Protein AF-A0A011PDS8-F1 (afdb_monomer)

Nearest PDB structures (foldseek):
  4k08-assembly1_A  TM=9.062E-01  e=7.338E-02  Anaeromyxobacter dehalogenans 2CP-C
  2ofj-assembly2_B  TM=5.394E-01  e=5.306E+00  Escherichia 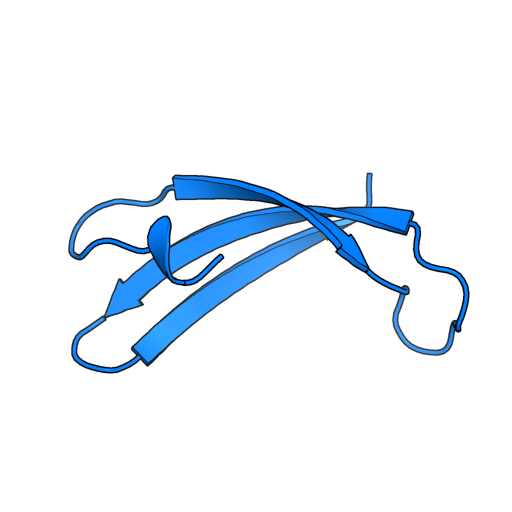coli str. K-12 substr. MG1655
  6gp1-assembly1_A  TM=6.308E-01  e=8.994E+00  Lobophyllia hemprichii
  6f8l-assembly1_E  TM=5.928E-01  e=8.994E+00  Thermus thermophilus HB8

Mean predicted aligned error: 2.41 Å

pLDDT: mean 96.0, std 3.35, range [83.06, 98.19]

Radius of gyration: 11.46 Å; Cα contacts (8 Å, |Δi|>4): 92; chains: 1; bounding box: 29×14×29 Å

Secondary structure (DSSP, 8-state):
-GGG-BBTB-EEEEEEEEPTT--SEEEEEEEEEEETTEEEEEEEE-

Solvent-accessible surface area (backbone atoms only — not comparable to full-atom values): 2809 Å² total; per-residue (Å²): 108,76,91,59,32,35,71,96,42,81,32,79,46,77,47,76,46,46,52,93,97,51,79,69,61,38,58,28,42,31,44,25,25,28,56,93,94,43,76,50,73,55,69,52,71,114

Foldseek 3Di:
DVVQAEAPDWDKDWDWADDVPDDGTAIKIKIWYDDPPDIDIDIDGD

Structure (mmCIF, N/CA/C/O backbone):
data_AF-A0A011PDS8-F1
#
_entry.id   AF-A0A011P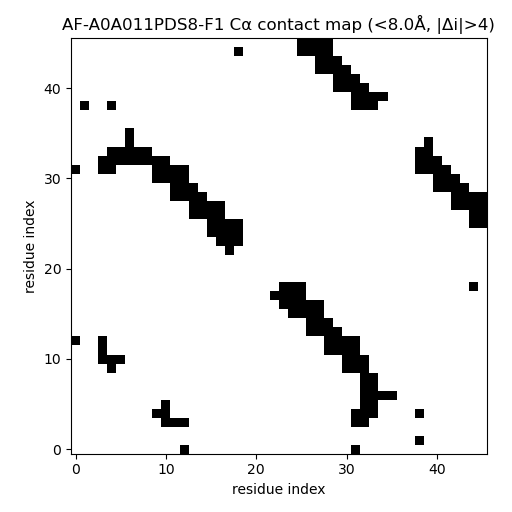DS8-F1
#
loop_
_atom_site.group_PDB
_atom_site.id
_atom_site.type_symbol
_atom_site.label_atom_id
_atom_site.label_alt_id
_atom_site.label_comp_id
_atom_site.label_asym_id
_atom_site.label_entity_id
_atom_site.label_seq_id
_atom_site.pdbx_PDB_ins_code
_atom_site.Cartn_x
_atom_site.Cartn_y
_atom_site.Cartn_z
_atom_site.occupancy
_atom_site.B_iso_or_equiv
_atom_site.auth_seq_id
_atom_site.auth_comp_id
_atom_site.auth_asym_id
_atom_site.auth_atom_id
_atom_site.pdbx_PDB_model_num
ATOM 1 N N . MET A 1 1 ? 0.320 -7.956 5.247 1.00 83.06 1 MET A N 1
ATOM 2 C CA . MET A 1 1 ? -0.459 -6.726 4.985 1.00 83.06 1 MET A CA 1
ATOM 3 C C . MET A 1 1 ? -1.867 -6.829 5.564 1.00 83.06 1 MET A C 1
ATOM 5 O O . MET A 1 1 ? -2.096 -6.233 6.603 1.00 83.06 1 MET A O 1
ATOM 9 N N . TYR A 1 2 ? -2.767 -7.638 4.990 1.00 85.38 2 TYR A N 1
ATOM 10 C CA . TYR A 1 2 ? -4.171 -7.727 5.430 1.00 85.38 2 TYR A CA 1
ATOM 11 C C . TYR A 1 2 ? -4.360 -8.139 6.899 1.00 85.38 2 TYR A C 1
ATOM 13 O O . TYR A 1 2 ? -5.116 -7.497 7.611 1.00 85.38 2 TYR A O 1
ATOM 21 N N . ALA A 1 3 ? -3.612 -9.134 7.389 1.00 90.50 3 ALA A N 1
ATOM 22 C CA . ALA A 1 3 ? -3.686 -9.557 8.794 1.00 90.50 3 ALA A CA 1
ATOM 23 C C . ALA A 1 3 ? -3.182 -8.500 9.802 1.00 90.50 3 ALA A C 1
ATOM 25 O O . ALA A 1 3 ? -3.517 -8.563 10.982 1.00 90.50 3 ALA A O 1
ATOM 26 N N . ALA A 1 4 ? -2.362 -7.545 9.348 1.00 93.81 4 ALA A N 1
ATOM 27 C CA . ALA A 1 4 ? -1.828 -6.478 10.193 1.00 93.81 4 ALA A CA 1
ATOM 28 C C . ALA A 1 4 ? -2.763 -5.258 10.256 1.00 93.81 4 ALA A C 1
ATOM 30 O O . ALA A 1 4 ? -2.675 -4.474 11.194 1.00 93.81 4 ALA A O 1
ATOM 31 N N . ALA A 1 5 ? -3.662 -5.092 9.283 1.00 95.00 5 ALA A N 1
ATOM 32 C CA . ALA A 1 5 ? -4.60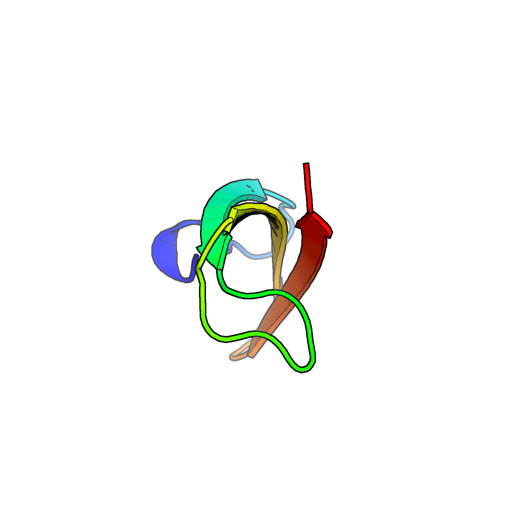0 -3.979 9.254 1.00 95.00 5 ALA A CA 1
ATOM 33 C C . ALA A 1 5 ? -5.731 -4.207 10.270 1.00 95.00 5 ALA A C 1
ATOM 35 O O . ALA A 1 5 ? -6.466 -5.191 10.186 1.00 95.00 5 ALA A O 1
ATOM 36 N N . LYS A 1 6 ? -5.869 -3.288 11.229 1.00 95.88 6 LYS A N 1
ATOM 37 C CA . LYS A 1 6 ? -6.905 -3.314 12.271 1.00 95.88 6 LYS A CA 1
ATOM 38 C C . LYS A 1 6 ? -7.573 -1.948 12.350 1.00 95.88 6 LYS A C 1
ATOM 40 O O . LYS A 1 6 ? -6.904 -0.937 12.148 1.00 95.88 6 LYS A O 1
ATOM 45 N N . ASP A 1 7 ? -8.871 -1.922 12.639 1.00 94.81 7 ASP A N 1
ATOM 46 C CA . ASP A 1 7 ? -9.597 -0.660 12.780 1.00 94.81 7 ASP A CA 1
ATOM 47 C C . ASP A 1 7 ? -9.024 0.155 13.949 1.00 94.81 7 ASP A C 1
ATOM 49 O O . ASP A 1 7 ? -8.645 -0.387 14.991 1.00 94.81 7 ASP A O 1
ATOM 53 N N . GLY A 1 8 ? -8.915 1.470 13.753 1.00 93.62 8 GLY A N 1
ATOM 54 C CA . GLY A 1 8 ? -8.393 2.395 14.762 1.00 93.62 8 GLY A CA 1
ATOM 55 C C . GLY A 1 8 ? -6.893 2.262 15.058 1.00 93.62 8 GLY A C 1
ATOM 56 O O . GLY A 1 8 ? -6.410 2.916 15.977 1.00 93.62 8 GLY A O 1
ATOM 57 N N . THR A 1 9 ? -6.143 1.446 14.307 1.00 96.62 9 THR A N 1
ATOM 58 C CA . THR A 1 9 ? -4.697 1.258 14.510 1.00 96.62 9 THR A CA 1
ATOM 59 C C . THR A 1 9 ? -3.933 1.354 13.195 1.00 96.62 9 THR A C 1
ATOM 61 O O . THR A 1 9 ? -4.277 0.701 12.214 1.00 96.62 9 THR A O 1
ATOM 64 N N . ILE A 1 10 ? -2.831 2.106 13.198 1.00 97.69 10 ILE A N 1
ATOM 65 C CA . ILE A 1 10 ? -1.858 2.091 12.103 1.00 97.69 10 ILE A CA 1
ATOM 66 C C . ILE A 1 10 ? -0.767 1.076 12.447 1.00 97.69 10 ILE A C 1
ATOM 68 O O . ILE A 1 10 ? -0.094 1.212 13.465 1.00 97.69 10 ILE A O 1
ATOM 72 N N . SER A 1 11 ? -0.594 0.064 11.601 1.00 97.94 11 SER A N 1
ATOM 73 C CA . SER A 1 11 ? 0.468 -0.942 11.733 1.00 97.94 11 SER A CA 1
ATOM 74 C C . SER A 1 11 ? 1.513 -0.779 10.636 1.00 97.94 11 SER A C 1
ATOM 76 O O . SER A 1 11 ? 1.173 -0.458 9.500 1.00 97.94 11 SER A O 1
ATOM 78 N N . GLU A 1 12 ? 2.779 -1.032 10.953 1.00 97.75 12 GLU A N 1
ATOM 79 C CA . GLU A 1 12 ? 3.863 -1.058 9.967 1.00 97.75 12 GLU A CA 1
ATOM 80 C C . GLU A 1 12 ? 4.086 -2.489 9.453 1.00 97.75 12 GLU A C 1
ATOM 82 O O . GLU A 1 12 ? 4.072 -3.453 10.221 1.00 97.75 12 GLU A O 1
ATOM 87 N N . VAL A 1 13 ? 4.282 -2.642 8.143 1.00 97.50 13 VAL A N 1
ATOM 88 C CA . VAL A 1 13 ? 4.646 -3.910 7.500 1.00 97.50 13 VAL A CA 1
ATOM 89 C C . VAL A 1 13 ? 5.795 -3.707 6.521 1.00 97.50 13 VAL A C 1
ATOM 91 O O . VAL A 1 13 ? 5.756 -2.817 5.673 1.00 97.50 13 VAL A O 1
ATOM 94 N N . THR A 1 14 ? 6.781 -4.596 6.589 1.00 97.56 14 THR A N 1
ATOM 95 C CA . THR A 1 14 ? 7.917 -4.634 5.660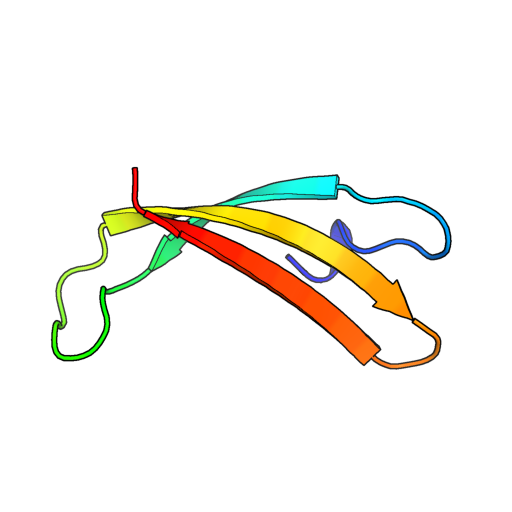 1.00 97.56 14 THR A CA 1
ATOM 96 C C . THR A 1 14 ? 7.760 -5.822 4.720 1.00 97.56 14 THR A C 1
ATOM 98 O O . THR A 1 14 ? 7.509 -6.940 5.171 1.00 97.56 14 THR A O 1
ATOM 101 N N . TYR A 1 15 ? 7.868 -5.590 3.413 1.00 96.38 15 TYR A N 1
ATOM 102 C CA . TYR A 1 15 ? 7.716 -6.621 2.383 1.00 96.38 15 TYR A CA 1
ATOM 103 C C . TYR A 1 15 ? 8.499 -6.271 1.115 1.00 96.38 15 TYR A C 1
ATOM 105 O O . TYR A 1 15 ? 8.944 -5.141 0.929 1.00 96.38 15 TYR A O 1
ATOM 113 N N . MET A 1 16 ? 8.673 -7.259 0.241 1.00 97.00 16 MET A N 1
ATOM 114 C CA . MET A 1 16 ? 9.344 -7.091 -1.046 1.00 97.00 16 MET A CA 1
ATOM 115 C C . MET A 1 16 ? 8.327 -6.674 -2.113 1.00 97.00 16 MET A C 1
ATOM 117 O O . MET A 1 16 ? 7.306 -7.342 -2.284 1.00 97.00 16 MET A O 1
ATOM 121 N N . TRP A 1 17 ? 8.582 -5.572 -2.819 1.00 96.94 17 TRP A N 1
ATOM 122 C CA . TRP A 1 17 ? 7.701 -5.064 -3.873 1.00 96.94 17 TRP A CA 1
ATOM 123 C C . TRP A 1 17 ? 8.489 -4.280 -4.932 1.00 96.94 17 TRP A C 1
ATOM 125 O O . TRP A 1 17 ? 9.380 -3.511 -4.561 1.00 96.94 17 TRP A O 1
ATOM 135 N N . PRO A 1 18 ? 8.187 -4.430 -6.234 1.00 97.44 18 PRO A N 1
ATOM 136 C CA . PRO A 1 18 ? 8.872 -3.676 -7.278 1.00 97.44 18 PRO A CA 1
ATOM 137 C C . PRO A 1 18 ? 8.514 -2.188 -7.241 1.00 97.44 18 PRO A C 1
ATOM 139 O O . PRO A 1 18 ? 7.382 -1.806 -6.928 1.00 97.44 18 PRO A O 1
ATOM 142 N N . ARG A 1 19 ? 9.473 -1.328 -7.601 1.00 96.62 19 ARG A N 1
ATOM 143 C CA . ARG A 1 19 ? 9.198 0.099 -7.830 1.00 96.62 19 ARG A CA 1
ATOM 144 C C . ARG A 1 19 ? 8.292 0.273 -9.059 1.00 96.62 19 ARG A C 1
ATOM 146 O O . ARG A 1 19 ? 8.290 -0.589 -9.938 1.00 96.62 19 ARG A O 1
ATOM 153 N N . PRO A 1 20 ? 7.532 1.379 -9.163 1.00 96.94 20 PRO A N 1
ATOM 154 C CA . PRO A 1 20 ? 6.748 1.656 -10.364 1.00 96.94 20 PRO A CA 1
ATOM 155 C C . PRO A 1 20 ? 7.634 1.626 -11.618 1.00 96.94 20 PRO A C 1
ATOM 157 O O . PRO A 1 20 ? 8.674 2.279 -11.651 1.00 96.94 20 PRO A O 1
ATOM 160 N N . GLY A 1 21 ? 7.233 0.850 -12.626 1.00 97.81 21 GLY A N 1
ATOM 161 C CA . GLY A 1 21 ? 7.993 0.679 -13.870 1.00 97.81 21 GLY A CA 1
ATOM 162 C C . GLY A 1 21 ? 9.191 -0.277 -13.792 1.00 97.81 21 GLY A C 1
ATOM 163 O O . GLY A 1 21 ? 9.918 -0.392 -14.772 1.00 97.81 21 GLY A O 1
ATOM 164 N N . GLN A 1 22 ? 9.410 -0.964 -12.667 1.00 97.56 22 GLN A N 1
ATOM 165 C CA . GLN A 1 22 ? 10.466 -1.970 -12.499 1.00 97.56 22 GLN A CA 1
ATOM 166 C C . GLN A 1 22 ? 9.862 -3.351 -12.219 1.00 97.56 22 GLN A C 1
ATOM 168 O O . GLN A 1 22 ? 8.705 -3.461 -11.816 1.00 97.56 22 GLN A O 1
ATOM 173 N N . THR A 1 23 ? 10.646 -4.408 -12.428 1.00 97.69 23 THR A N 1
ATOM 174 C CA . THR A 1 23 ? 10.245 -5.800 -12.152 1.00 97.69 23 THR A CA 1
ATOM 175 C C . THR A 1 23 ? 10.908 -6.365 -10.906 1.00 97.69 23 THR A C 1
ATOM 177 O O . THR A 1 23 ? 10.304 -7.182 -10.213 1.00 97.69 23 THR A O 1
ATOM 180 N N . ASP A 1 24 ? 12.126 -5.916 -10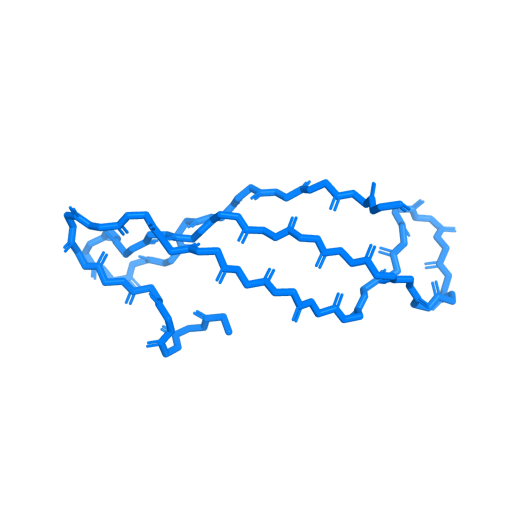.606 1.00 97.75 24 ASP A N 1
ATOM 181 C CA . ASP A 1 24 ? 12.898 -6.449 -9.492 1.00 97.75 24 ASP A CA 1
ATOM 182 C C . ASP A 1 24 ? 12.317 -5.947 -8.164 1.00 97.75 24 ASP A C 1
ATOM 184 O O . ASP A 1 24 ? 12.179 -4.734 -7.953 1.00 97.75 24 ASP A O 1
ATOM 188 N N . PRO A 1 25 ? 11.936 -6.855 -7.252 1.00 97.25 25 PRO A N 1
ATOM 189 C CA . PRO A 1 25 ? 11.362 -6.457 -5.987 1.00 97.25 25 PRO A CA 1
ATOM 190 C C . PRO A 1 25 ? 12.447 -5.917 -5.054 1.00 97.25 25 PRO A C 1
ATOM 192 O O . PRO A 1 25 ? 13.517 -6.502 -4.895 1.00 97.25 25 PRO A O 1
ATOM 195 N N . VAL A 1 26 ? 12.134 -4.818 -4.374 1.00 97.44 26 VAL A N 1
ATOM 196 C CA . VAL A 1 26 ? 12.986 -4.200 -3.351 1.00 97.44 26 VAL A CA 1
ATOM 197 C C . VAL A 1 26 ? 12.242 -4.126 -2.021 1.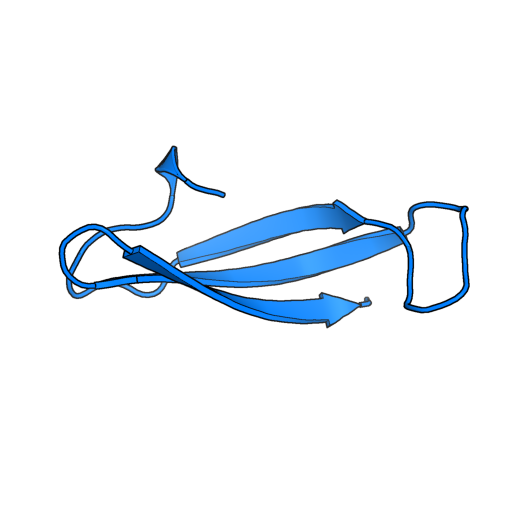00 97.44 26 VAL A C 1
ATOM 199 O O . VAL A 1 26 ? 11.026 -4.319 -1.965 1.00 97.44 26 VAL A O 1
ATOM 202 N N . VAL A 1 27 ? 12.959 -3.828 -0.938 1.00 98.06 27 VAL A N 1
ATOM 203 C CA . VAL A 1 27 ? 12.344 -3.647 0.381 1.00 98.06 27 VAL A CA 1
ATOM 204 C C . VAL A 1 27 ? 11.441 -2.411 0.370 1.00 98.06 27 VAL A C 1
ATOM 206 O O . VAL A 1 27 ? 11.880 -1.291 0.099 1.00 98.06 27 VAL A O 1
ATOM 209 N N . LYS A 1 28 ? 10.173 -2.616 0.716 1.00 98.12 28 LYS A N 1
ATOM 210 C CA . LYS A 1 28 ? 9.170 -1.573 0.907 1.00 98.12 28 LYS A CA 1
ATOM 211 C C . LYS A 1 28 ? 8.608 -1.655 2.322 1.00 98.12 28 LYS A C 1
ATOM 213 O O . LYS A 1 28 ? 8.290 -2.740 2.810 1.00 98.12 28 LYS A O 1
ATOM 218 N N . VAL A 1 29 ? 8.464 -0.502 2.961 1.00 98.19 29 VAL A N 1
ATOM 219 C CA . VAL A 1 29 ? 7.789 -0.345 4.254 1.00 98.19 29 VAL A CA 1
ATOM 220 C C . VAL A 1 29 ? 6.442 0.314 3.993 1.00 98.19 29 VAL A C 1
ATOM 222 O O . VAL A 1 29 ? 6.371 1.296 3.253 1.00 98.19 29 VAL A O 1
ATOM 225 N N . ALA A 1 30 ? 5.363 -0.220 4.560 1.00 98.00 30 ALA A N 1
ATOM 226 C CA . ALA A 1 30 ? 4.040 0.385 4.460 1.00 98.00 30 ALA A CA 1
ATOM 227 C C . ALA A 1 30 ? 3.354 0.506 5.817 1.00 98.00 30 ALA A C 1
ATOM 229 O O . ALA A 1 30 ? 3.409 -0.405 6.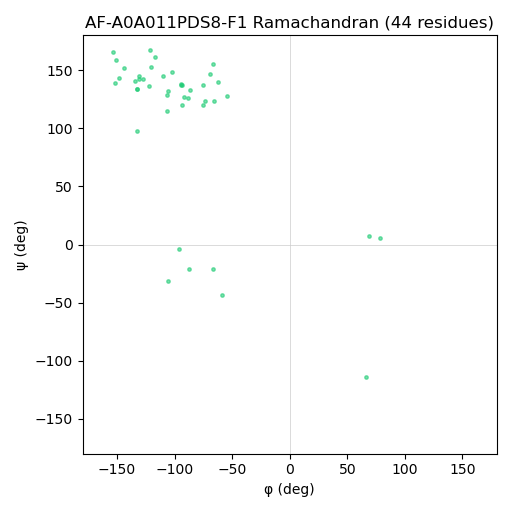639 1.00 98.00 30 ALA A O 1
ATOM 230 N N . TYR A 1 31 ? 2.642 1.613 5.988 1.00 98.06 31 TYR A N 1
ATOM 231 C CA . TYR A 1 31 ? 1.692 1.849 7.062 1.00 98.06 31 TYR A CA 1
ATOM 232 C C . TYR A 1 31 ? 0.309 1.424 6.587 1.00 98.06 31 TYR A C 1
ATOM 234 O O . TYR A 1 31 ? -0.139 1.849 5.519 1.00 98.06 31 TYR A O 1
ATOM 242 N N . VAL A 1 32 ? -0.349 0.563 7.358 1.00 98.06 32 VAL A N 1
ATOM 243 C CA . VAL A 1 32 ? -1.633 -0.047 7.005 1.00 98.06 32 VAL A CA 1
ATOM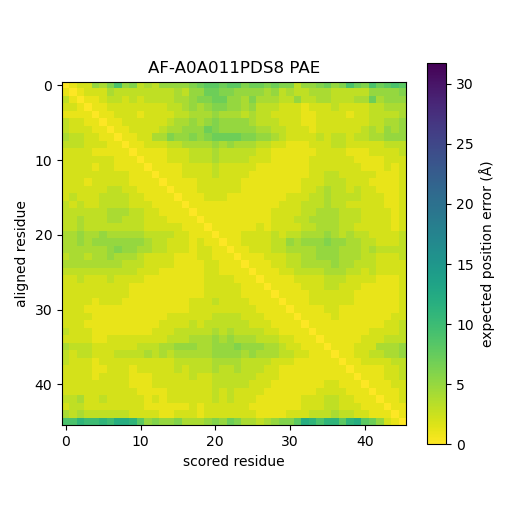 244 C C . VAL A 1 32 ? -2.658 0.156 8.109 1.00 98.06 32 VAL A C 1
ATOM 246 O O . VAL A 1 32 ? -2.332 0.072 9.292 1.00 98.06 32 VAL A O 1
ATOM 249 N N . THR A 1 33 ? -3.905 0.384 7.717 1.00 98.00 33 THR A N 1
ATOM 250 C CA . THR A 1 33 ? -5.060 0.465 8.618 1.00 98.00 33 THR A CA 1
ATOM 251 C C . THR A 1 33 ? -6.283 -0.145 7.939 1.00 98.00 33 THR A C 1
ATOM 253 O O . THR A 1 33 ? -6.371 -0.158 6.706 1.00 98.00 33 THR A O 1
ATOM 256 N N . ARG A 1 34 ? -7.212 -0.682 8.730 1.00 97.62 34 ARG A N 1
ATOM 257 C CA . ARG A 1 34 ? -8.518 -1.125 8.230 1.00 97.62 34 ARG A CA 1
ATOM 258 C C . ARG A 1 34 ? -9.522 0.012 8.414 1.00 97.62 34 ARG A C 1
ATOM 260 O O . ARG A 1 34 ? -9.478 0.703 9.428 1.00 97.62 34 ARG A O 1
ATOM 267 N N . ILE A 1 35 ? -10.365 0.223 7.406 1.00 96.12 35 ILE A N 1
ATOM 268 C CA . ILE A 1 35 ? -11.490 1.159 7.423 1.00 96.12 35 ILE A CA 1
ATOM 269 C C . ILE A 1 35 ? -12.701 0.403 6.873 1.00 96.12 35 ILE A C 1
ATOM 271 O O . ILE A 1 35 ? -12.847 0.243 5.661 1.00 96.12 35 ILE A O 1
ATOM 275 N N . GLY A 1 36 ? -13.546 -0.111 7.768 1.00 94.31 36 GLY A N 1
ATOM 276 C CA . GLY A 1 36 ? -14.717 -0.901 7.382 1.00 94.31 36 GLY A CA 1
ATOM 277 C C . GLY A 1 36 ? -14.320 -2.228 6.728 1.00 94.31 36 GLY A C 1
ATOM 278 O O . GLY A 1 36 ? -13.752 -3.111 7.375 1.00 94.31 36 GLY A O 1
ATOM 279 N N . ASP A 1 37 ? -14.624 -2.401 5.445 1.00 95.00 37 ASP A N 1
ATOM 280 C CA . ASP A 1 37 ? -14.240 -3.569 4.642 1.00 95.00 37 ASP A CA 1
ATOM 281 C C . ASP A 1 37 ? -12.960 -3.354 3.815 1.00 95.00 37 ASP A C 1
ATOM 283 O O . ASP A 1 37 ? -12.462 -4.298 3.200 1.00 95.00 37 ASP A O 1
ATOM 287 N N . GLN A 1 38 ? -12.379 -2.151 3.844 1.00 96.38 38 GLN A N 1
ATOM 288 C CA . GLN A 1 38 ? -11.183 -1.808 3.077 1.00 96.38 38 GLN A CA 1
ATOM 289 C C . GLN A 1 38 ? -9.918 -1.801 3.935 1.00 96.38 38 GLN A C 1
ATOM 291 O O . GLN A 1 38 ? -9.924 -1.458 5.118 1.00 96.38 38 GLN A O 1
ATOM 296 N N . VAL A 1 39 ? -8.794 -2.141 3.301 1.00 97.19 39 VAL A N 1
ATOM 297 C CA . VAL A 1 39 ? -7.454 -1.925 3.853 1.00 97.19 39 VAL A CA 1
ATOM 298 C C . VAL A 1 39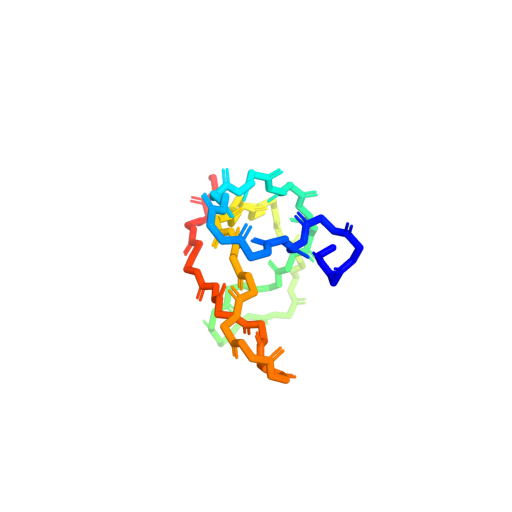 ? -6.805 -0.776 3.099 1.00 97.19 39 VAL A C 1
ATOM 300 O O . VAL A 1 39 ? -6.516 -0.887 1.909 1.00 97.19 39 VAL A O 1
ATOM 303 N N . CYS A 1 40 ? -6.549 0.314 3.814 1.00 97.06 40 CYS A N 1
ATOM 304 C CA . CYS A 1 40 ? -5.852 1.480 3.293 1.00 97.06 40 CYS A CA 1
ATOM 305 C C . CYS A 1 40 ? -4.368 1.372 3.633 1.00 97.06 40 CYS A C 1
ATOM 307 O O . CYS A 1 40 ? -4.001 0.996 4.751 1.00 97.06 40 CYS A O 1
ATOM 309 N N . ALA A 1 41 ? -3.508 1.712 2.675 1.00 97.06 41 ALA A N 1
ATOM 310 C CA . ALA A 1 41 ? -2.073 1.633 2.873 1.00 97.06 41 ALA A CA 1
ATOM 311 C C . ALA A 1 41 ? -1.304 2.695 2.101 1.00 97.06 41 ALA A C 1
ATOM 313 O O . ALA A 1 41 ? -1.610 2.995 0.949 1.00 97.06 41 ALA A O 1
ATOM 314 N N . VAL A 1 42 ? -0.238 3.188 2.722 1.00 97.81 42 VAL A N 1
ATOM 315 C CA . VAL A 1 42 ? 0.764 4.046 2.090 1.00 97.81 42 VAL A CA 1
ATOM 316 C C . VAL A 1 42 ? 2.140 3.534 2.477 1.00 97.81 42 VAL A C 1
ATOM 318 O O . VAL A 1 42 ? 2.348 3.088 3.603 1.00 97.81 42 VAL A O 1
ATOM 321 N N . GLY A 1 43 ? 3.084 3.543 1.543 1.00 97.12 43 GLY A N 1
ATOM 322 C CA . GLY A 1 43 ? 4.409 3.006 1.809 1.00 97.12 43 GLY A CA 1
ATOM 323 C C . GLY A 1 43 ? 5.499 3.667 0.994 1.00 97.12 43 GLY A C 1
ATOM 324 O O . GLY A 1 43 ? 5.243 4.232 -0.069 1.00 97.12 43 GLY A O 1
ATOM 325 N N . TYR A 1 44 ? 6.718 3.545 1.496 1.00 97.50 44 TYR A N 1
ATOM 326 C CA . TYR A 1 44 ? 7.936 4.053 0.889 1.00 97.50 44 TYR A CA 1
ATOM 327 C C . TYR A 1 44 ? 8.904 2.898 0.630 1.00 97.50 44 TYR A C 1
ATOM 329 O O . TYR A 1 44 ? 8.871 1.861 1.296 1.00 97.50 44 TYR A O 1
ATOM 337 N N . TYR A 1 45 ? 9.753 3.069 -0.375 1.00 96.81 45 TYR A N 1
ATOM 338 C CA . TYR A 1 45 ? 10.842 2.137 -0.640 1.00 96.81 45 TYR A CA 1
ATOM 339 C C . TYR A 1 45 ? 12.047 2.546 0.198 1.00 96.81 45 TYR A C 1
ATOM 341 O O . TYR A 1 45 ? 12.377 3.734 0.222 1.00 96.81 45 TYR A O 1
ATOM 349 N N . LYS A 1 46 ? 12.670 1.576 0.868 1.00 85.56 46 LYS A N 1
ATOM 350 C CA . LYS A 1 46 ? 13.929 1.808 1.578 1.00 85.56 46 LYS A CA 1
ATOM 351 C C . LYS A 1 46 ? 15.094 1.951 0.596 1.00 85.56 46 LYS A C 1
ATOM 353 O O . LYS A 1 46 ? 14.961 1.495 -0.569 1.00 85.56 46 LYS A O 1
#

Sequence (46 aa):
MYAAAKDGTISEVTYMWPRPGQTDPVVKVAYVTRIGDQVCAVGYYK